Protein AF-A0A251XVD3-F1 (afdb_monomer)

pLDDT: mean 88.83, std 7.61, range [61.94, 95.88]

Radius of gyration: 12.85 Å; Cα contacts (8 Å, |Δi|>4): 63; chains: 1; bounding box: 32×22×26 Å

Nearest PDB structures (foldseek):
  5gch-assembly1_G  TM=6.397E-01  e=2.442E+00  Bos taurus
  2w7u-assembly1_A  TM=7.493E-01  e=4.208E+00  Staphylococcus aureus
  1p3e-assembly1_A  TM=7.624E-01  e=8.889E+00  Bacillus intermedius

Mean predicted aligned error: 4.65 Å

Secondary structure (DSSP, 8-state):
--TT-TT-EEESSS-TTSPEEEE--EE-TTSS-EE-----HHHHHHHHHHHT-

Structure (mmCIF, N/CA/C/O backbone):
data_AF-A0A251XVD3-F1
#
_entry.id   AF-A0A251XVD3-F1
#
loop_
_atom_site.group_PDB
_atom_site.id
_atom_site.type_symbol
_atom_site.label_atom_id
_atom_site.label_alt_id
_atom_site.label_comp_id
_atom_site.label_asym_id
_atom_site.label_entity_id
_atom_site.label_seq_id
_atom_site.pdbx_PDB_ins_code
_atom_site.Cartn_x
_atom_site.Cartn_y
_atom_site.Car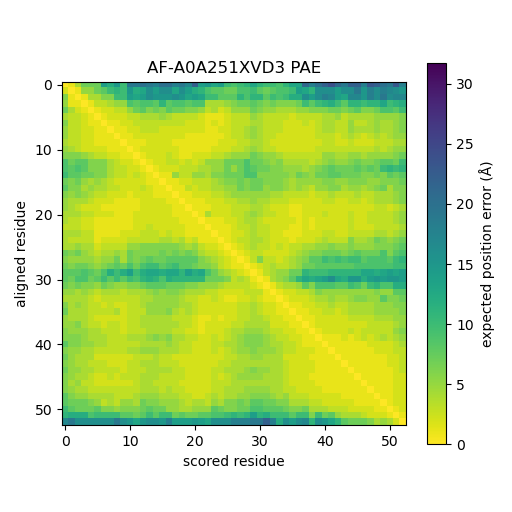tn_z
_atom_site.occupancy
_atom_site.B_iso_or_equiv
_atom_site.auth_seq_id
_atom_site.auth_comp_id
_atom_site.auth_asym_id
_atom_site.auth_atom_id
_atom_site.pdbx_PDB_model_num
ATOM 1 N N . MET A 1 1 ? 10.777 4.255 -11.365 1.00 61.94 1 MET A N 1
ATOM 2 C CA . MET A 1 1 ? 9.369 4.436 -11.785 1.00 61.94 1 MET A CA 1
ATOM 3 C C . MET A 1 1 ? 9.310 5.716 -12.592 1.00 61.94 1 MET A C 1
ATOM 5 O O . MET A 1 1 ? 10.199 6.533 -12.391 1.00 61.94 1 MET A O 1
ATOM 9 N N . ASN A 1 2 ? 8.350 5.887 -13.501 1.00 68.44 2 ASN A N 1
ATOM 10 C CA . ASN A 1 2 ? 8.147 7.216 -14.085 1.00 68.44 2 ASN A CA 1
ATOM 11 C C . ASN A 1 2 ? 7.574 8.125 -12.989 1.00 68.44 2 ASN A C 1
ATOM 13 O O . ASN A 1 2 ? 6.816 7.647 -12.137 1.00 68.44 2 ASN A O 1
ATOM 17 N N . GLU A 1 3 ? 7.964 9.396 -12.982 1.00 68.38 3 GLU A N 1
ATOM 18 C CA . GLU A 1 3 ? 7.374 10.387 -12.080 1.00 68.38 3 GLU A CA 1
ATOM 19 C C . GLU A 1 3 ? 5.844 10.414 -12.253 1.00 68.38 3 GLU A C 1
ATOM 21 O O . GLU A 1 3 ? 5.331 10.229 -13.356 1.00 68.38 3 GLU A O 1
ATOM 26 N N . GLY A 1 4 ? 5.114 10.572 -11.144 1.00 80.88 4 GLY A N 1
ATOM 27 C CA . GLY A 1 4 ? 3.644 10.607 -11.123 1.00 80.88 4 GLY A CA 1
ATOM 28 C C . GLY A 1 4 ? 2.938 9.269 -10.862 1.00 80.88 4 GLY A C 1
ATOM 29 O O . GLY A 1 4 ? 1.751 9.274 -10.564 1.00 80.88 4 GLY A O 1
ATOM 30 N N . ALA A 1 5 ? 3.639 8.128 -10.897 1.00 83.12 5 ALA A N 1
ATOM 31 C CA . ALA A 1 5 ? 3.035 6.824 -10.576 1.00 83.12 5 ALA A CA 1
ATOM 32 C C . ALA A 1 5 ? 2.946 6.523 -9.061 1.00 83.12 5 ALA A C 1
ATOM 34 O O . ALA A 1 5 ? 2.292 5.558 -8.656 1.00 83.12 5 ALA A O 1
ATOM 35 N N . SER A 1 6 ? 3.631 7.303 -8.217 1.00 89.50 6 SER A N 1
ATOM 36 C CA . SER A 1 6 ? 3.615 7.135 -6.757 1.00 89.50 6 SER A CA 1
ATOM 37 C C . SER A 1 6 ? 2.228 7.414 -6.191 1.00 89.50 6 SER A C 1
ATOM 39 O O . SER A 1 6 ? 1.586 8.386 -6.573 1.00 89.50 6 SER A O 1
ATOM 41 N N . GLY A 1 7 ? 1.777 6.575 -5.261 1.00 90.81 7 GLY A N 1
ATOM 42 C CA . GLY A 1 7 ? 0.440 6.668 -4.672 1.00 90.81 7 GLY A CA 1
ATOM 43 C C . GLY A 1 7 ? -0.664 5.994 -5.492 1.00 90.81 7 GLY A C 1
ATOM 44 O O . GLY A 1 7 ? -1.781 5.888 -5.000 1.00 90.81 7 GLY A O 1
ATOM 45 N N . GLY A 1 8 ? -0.368 5.487 -6.697 1.00 91.81 8 GLY A N 1
ATOM 46 C CA . GLY A 1 8 ? -1.341 4.731 -7.491 1.00 91.81 8 GLY A CA 1
ATOM 47 C C . GLY A 1 8 ? -1.820 3.455 -6.772 1.00 91.81 8 GLY A C 1
ATOM 48 O O . GLY A 1 8 ? -0.987 2.787 -6.143 1.00 91.81 8 GLY A O 1
ATOM 49 N N . PRO A 1 9 ? -3.120 3.108 -6.856 1.00 93.19 9 PRO A N 1
ATOM 50 C CA . PRO A 1 9 ? -3.722 2.031 -6.074 1.00 93.19 9 PRO A CA 1
ATOM 51 C C . PRO A 1 9 ? -3.355 0.640 -6.593 1.00 93.19 9 PRO A C 1
ATOM 53 O O . PRO A 1 9 ? -3.141 0.440 -7.788 1.00 93.19 9 PRO A O 1
ATOM 56 N N . TRP A 1 10 ? -3.271 -0.325 -5.676 1.00 93.12 10 TRP A N 1
ATOM 57 C CA . TRP A 1 10 ? -3.136 -1.750 -5.983 1.00 93.12 10 TRP A CA 1
ATOM 58 C C . TRP A 1 10 ? -4.380 -2.479 -5.479 1.00 93.12 10 TRP A C 1
ATOM 60 O O . TRP A 1 10 ? -4.657 -2.452 -4.276 1.00 93.12 10 TRP A O 1
ATOM 70 N N . PHE A 1 11 ? -5.105 -3.120 -6.392 1.00 95.12 11 PHE A N 1
ATOM 71 C CA . PHE A 1 11 ? -6.382 -3.782 -6.127 1.00 95.12 11 PHE A CA 1
ATOM 72 C C . PHE A 1 11 ? -6.234 -5.299 -6.068 1.00 95.12 11 PHE A C 1
ATOM 74 O O . PHE A 1 11 ? -5.383 -5.879 -6.741 1.00 95.12 11 PHE A O 1
ATOM 81 N N . ALA A 1 12 ? -7.041 -5.945 -5.228 1.00 91.44 12 ALA A N 1
ATOM 82 C CA . ALA A 1 12 ? -7.031 -7.393 -5.082 1.00 91.44 12 ALA A CA 1
ATOM 83 C C . ALA A 1 12 ? -7.617 -8.074 -6.333 1.00 91.44 12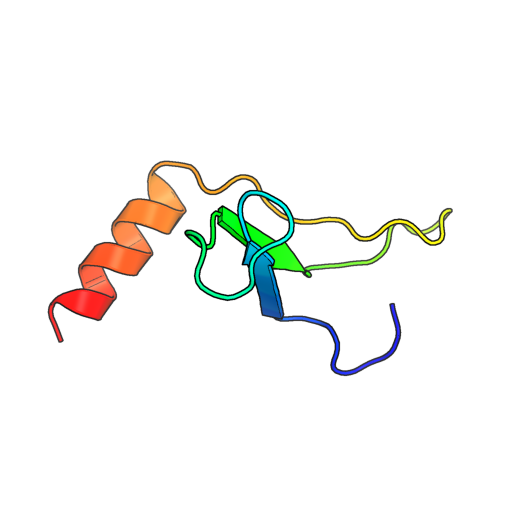 ALA A C 1
ATOM 85 O O . ALA A 1 12 ? -8.831 -8.139 -6.500 1.00 91.44 12 ALA A O 1
ATOM 86 N N . GLY A 1 13 ? -6.748 -8.625 -7.183 1.00 90.38 13 GLY A N 1
ATOM 87 C CA . GLY A 1 13 ? -7.136 -9.247 -8.452 1.00 90.38 13 GLY A CA 1
ATOM 88 C C . GLY A 1 13 ? -7.062 -8.268 -9.624 1.00 90.38 13 GLY A C 1
ATOM 89 O O . GLY A 1 13 ? -6.329 -7.284 -9.565 1.00 90.38 13 GLY A O 1
ATOM 90 N N . ASP A 1 14 ? -7.813 -8.554 -10.687 1.00 92.00 14 ASP A N 1
ATOM 91 C CA . ASP A 1 14 ? -7.746 -7.814 -11.959 1.00 92.00 14 ASP A CA 1
ATOM 92 C C . ASP A 1 14 ? -8.868 -6.766 -12.120 1.00 92.00 14 ASP A C 1
ATOM 94 O O . ASP A 1 14 ? -9.059 -6.217 -13.205 1.00 92.00 14 ASP A O 1
ATOM 98 N N . ASP A 1 15 ? -9.624 -6.493 -11.054 1.00 92.31 15 ASP A N 1
ATOM 99 C CA . ASP A 1 15 ? -10.767 -5.575 -11.049 1.00 92.31 15 ASP A CA 1
ATOM 100 C C . ASP A 1 15 ? -10.417 -4.264 -10.322 1.00 92.31 15 ASP A C 1
ATOM 102 O O . ASP A 1 15 ? -9.859 -4.279 -9.224 1.00 92.31 15 ASP A O 1
ATOM 106 N N . ALA A 1 16 ?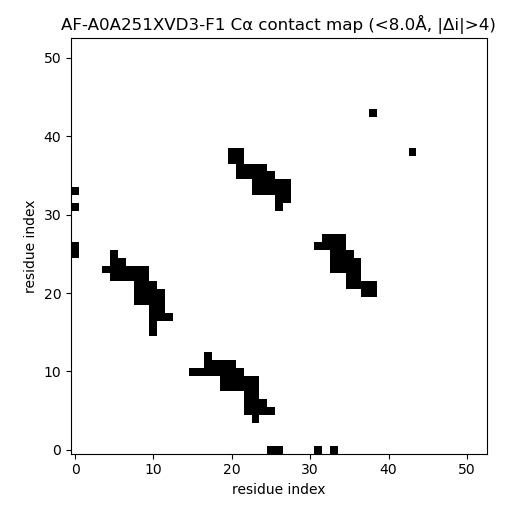 -10.741 -3.126 -10.940 1.00 89.62 16 ALA A N 1
ATOM 107 C CA . ALA A 1 16 ? -10.496 -1.797 -10.382 1.00 89.62 16 ALA A CA 1
ATOM 108 C C . ALA A 1 16 ? -11.483 -1.424 -9.263 1.00 89.62 16 ALA A C 1
ATOM 110 O O . ALA A 1 16 ? -11.174 -0.546 -8.460 1.00 89.62 16 ALA A O 1
ATOM 111 N N . ASP A 1 17 ? -12.632 -2.102 -9.190 1.00 93.25 17 ASP A N 1
ATOM 112 C CA . ASP A 1 17 ? -13.607 -1.944 -8.107 1.00 93.25 17 ASP A CA 1
ATOM 113 C C . ASP A 1 17 ? -13.319 -2.886 -6.921 1.00 93.25 17 ASP A C 1
ATOM 115 O O . ASP A 1 17 ? -13.976 -2.820 -5.877 1.00 93.25 17 ASP A O 1
ATOM 119 N N . ALA A 1 18 ? -12.324 -3.773 -7.049 1.00 94.38 18 ALA A N 1
ATOM 120 C CA . ALA A 1 18 ? -11.924 -4.661 -5.968 1.00 94.38 18 ALA A CA 1
ATOM 121 C C . ALA A 1 18 ? -11.260 -3.893 -4.808 1.00 94.38 18 ALA A C 1
ATOM 123 O O . ALA A 1 18 ? -10.738 -2.791 -4.988 1.00 94.38 18 ALA A O 1
ATOM 124 N N . PRO A 1 19 ? -11.211 -4.476 -3.595 1.00 93.19 19 PRO A N 1
ATOM 125 C CA . PRO A 1 19 ? -10.569 -3.833 -2.457 1.00 93.19 19 PRO A CA 1
ATOM 126 C C . PRO A 1 19 ? -9.113 -3.456 -2.743 1.00 93.19 19 PRO A C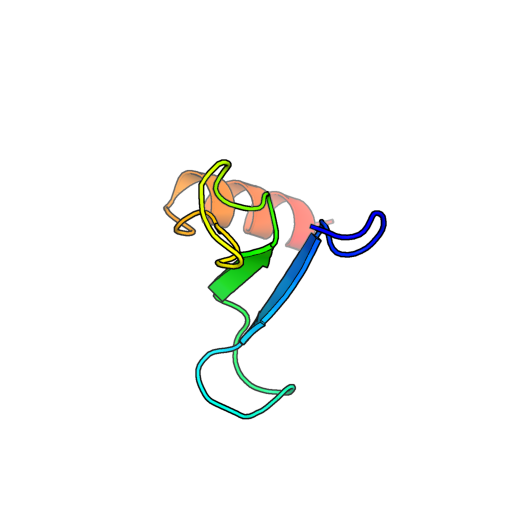 1
ATOM 128 O O . PRO A 1 19 ? -8.294 -4.295 -3.137 1.00 93.19 19 PRO A O 1
ATOM 131 N N . GLN A 1 20 ? -8.776 -2.194 -2.487 1.00 94.88 20 GLN A N 1
ATOM 132 C CA . GLN A 1 20 ? -7.394 -1.739 -2.507 1.00 94.88 20 GLN A CA 1
ATOM 133 C C . GLN A 1 20 ? -6.641 -2.302 -1.297 1.00 94.88 20 GLN A C 1
ATOM 135 O O . GLN A 1 20 ? -7.129 -2.240 -0.169 1.00 94.88 20 GLN A O 1
ATOM 140 N N . TYR A 1 21 ? -5.432 -2.817 -1.519 1.00 93.75 21 TYR A N 1
ATOM 141 C CA . TYR A 1 21 ? -4.600 -3.388 -0.453 1.00 93.75 21 TYR A CA 1
ATOM 142 C C . TYR A 1 21 ? -3.201 -2.772 -0.348 1.00 93.75 21 TYR A C 1
ATOM 144 O O . TYR A 1 21 ? -2.462 -3.086 0.587 1.00 93.75 21 TYR A O 1
ATOM 152 N N . SER A 1 22 ? -2.798 -1.942 -1.314 1.00 95.62 22 SER A N 1
ATOM 153 C CA . SER A 1 22 ? -1.521 -1.234 -1.268 1.00 95.62 22 SER A CA 1
ATOM 154 C C . SER A 1 22 ? -1.488 -0.026 -2.213 1.00 95.62 22 SER A C 1
ATOM 156 O O . SER A 1 22 ? -2.478 0.312 -2.868 1.00 95.62 22 SER A O 1
ATOM 158 N N . VAL A 1 23 ? -0.330 0.629 -2.278 1.00 94.50 23 VAL A N 1
ATOM 159 C CA . VAL A 1 23 ? -0.008 1.715 -3.209 1.00 94.50 23 VAL A CA 1
ATOM 160 C C . VAL A 1 23 ? 1.401 1.559 -3.764 1.00 94.50 23 VAL A C 1
ATOM 162 O O . VAL A 1 23 ? 2.306 1.073 -3.085 1.00 94.50 23 VAL A O 1
ATOM 165 N N . SER A 1 24 ? 1.621 2.050 -4.980 1.00 92.81 24 SER A N 1
ATOM 166 C CA . SER A 1 24 ? 2.967 2.175 -5.545 1.00 92.81 24 SER A CA 1
ATOM 167 C C . SER A 1 24 ? 3.799 3.169 -4.729 1.00 92.81 24 SER A C 1
ATOM 169 O O . SER A 1 24 ? 3.421 4.337 -4.628 1.00 92.81 24 SER A O 1
ATOM 171 N N . THR A 1 25 ? 4.946 2.749 -4.185 1.00 89.94 25 THR A N 1
ATOM 172 C CA . THR A 1 25 ? 5.838 3.650 -3.424 1.00 89.94 25 THR A CA 1
ATOM 173 C C . THR A 1 25 ? 7.151 3.925 -4.128 1.00 89.94 25 THR A C 1
ATOM 175 O O . THR A 1 25 ? 7.578 5.076 -4.182 1.00 89.94 25 THR A O 1
ATOM 178 N N . ASN A 1 26 ? 7.802 2.894 -4.666 1.00 87.44 26 ASN A N 1
ATOM 179 C CA . ASN A 1 26 ? 9.057 3.059 -5.390 1.00 87.44 26 ASN A CA 1
ATOM 180 C C . ASN A 1 26 ? 9.233 1.997 -6.487 1.00 87.44 26 ASN A C 1
ATOM 182 O O . ASN A 1 26 ? 8.482 1.028 -6.564 1.00 87.44 26 ASN A O 1
ATOM 186 N N . ARG A 1 27 ? 10.246 2.151 -7.341 1.00 86.06 27 ARG A N 1
ATOM 187 C CA . ARG A 1 27 ? 10.766 1.067 -8.188 1.00 86.06 27 ARG A CA 1
ATOM 188 C C . ARG A 1 27 ? 12.014 0.490 -7.526 1.00 86.06 27 ARG A C 1
ATOM 190 O O . ARG A 1 27 ? 12.818 1.239 -6.981 1.00 86.06 27 ARG A O 1
ATOM 197 N N . SER A 1 28 ? 12.183 -0.826 -7.601 1.00 82.44 28 SER A N 1
ATOM 198 C CA . SER A 1 28 ? 13.437 -1.460 -7.187 1.00 82.44 28 SER A CA 1
ATOM 199 C C . SER A 1 28 ? 14.606 -0.906 -8.026 1.00 82.44 28 SER A C 1
ATOM 201 O O . SER A 1 28 ? 14.457 -0.821 -9.245 1.00 82.44 28 SER A O 1
ATOM 203 N N . PRO A 1 29 ? 15.751 -0.528 -7.427 1.00 79.88 29 PRO A N 1
ATOM 204 C CA . PRO A 1 29 ? 16.868 0.076 -8.163 1.00 79.88 29 PRO A CA 1
ATOM 205 C C . PRO A 1 29 ? 17.365 -0.774 -9.341 1.00 79.88 29 PRO A C 1
ATOM 207 O O . PRO A 1 29 ? 17.722 -0.231 -10.383 1.00 79.88 29 PRO A O 1
ATOM 210 N N . ASP A 1 30 ? 17.291 -2.099 -9.201 1.00 86.25 30 ASP A N 1
ATOM 211 C CA . ASP A 1 30 ? 17.869 -3.065 -10.141 1.00 86.25 30 ASP A CA 1
ATOM 212 C C . ASP A 1 30 ? 16.816 -3.747 -11.033 1.00 86.25 30 ASP A C 1
ATOM 214 O O . ASP A 1 30 ? 17.093 -4.742 -11.703 1.00 86.25 30 ASP A O 1
ATOM 218 N N . SER A 1 31 ? 15.564 -3.273 -11.023 1.00 79.50 31 SER A N 1
ATOM 219 C CA . SER A 1 31 ? 14.464 -3.942 -11.721 1.00 79.50 31 SER A CA 1
ATOM 220 C C . SER A 1 31 ? 13.401 -2.971 -12.226 1.00 79.50 31 SER A C 1
ATOM 222 O O . SER A 1 31 ? 13.196 -1.885 -11.697 1.00 79.50 31 SER A O 1
ATOM 224 N N . THR A 1 32 ? 12.632 -3.389 -13.230 1.00 82.88 32 THR A N 1
ATOM 225 C CA . THR A 1 32 ? 11.406 -2.686 -13.637 1.00 82.88 32 THR A CA 1
ATOM 226 C C . THR A 1 32 ? 10.254 -2.881 -12.646 1.00 82.88 32 THR A C 1
ATOM 228 O O . THR A 1 32 ? 9.249 -2.176 -12.753 1.00 82.88 32 THR A O 1
ATOM 231 N N . ARG A 1 33 ? 10.407 -3.782 -11.663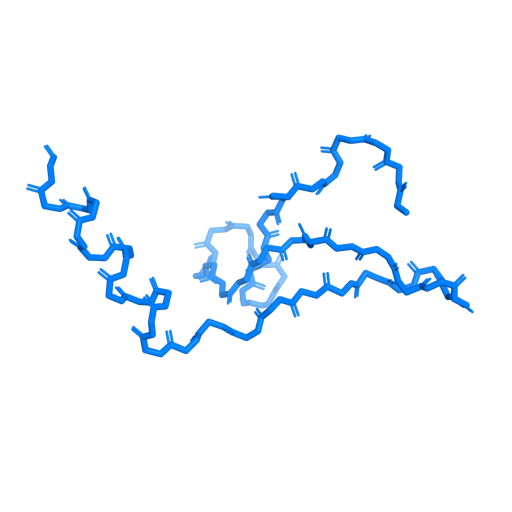 1.00 85.88 33 ARG A N 1
ATOM 232 C CA . ARG A 1 33 ? 9.406 -4.085 -10.635 1.00 85.88 33 ARG A CA 1
ATOM 233 C C . ARG A 1 33 ? 9.121 -2.883 -9.737 1.00 85.88 33 ARG A C 1
ATOM 235 O O . ARG A 1 33 ? 10.031 -2.232 -9.217 1.00 85.88 33 ARG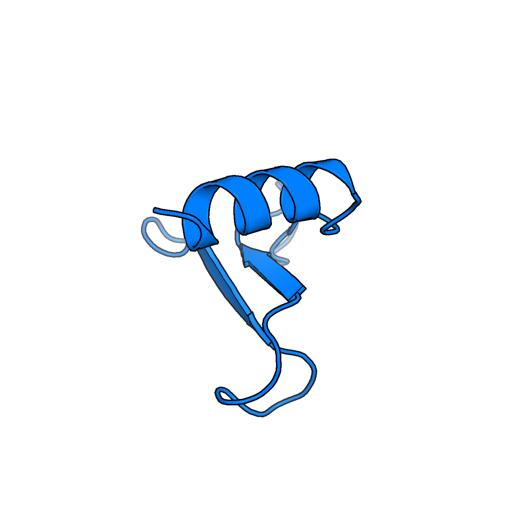 A O 1
ATOM 242 N N . LEU A 1 34 ? 7.833 -2.631 -9.533 1.00 88.50 34 LEU A N 1
ATOM 243 C CA . LEU A 1 34 ? 7.349 -1.700 -8.525 1.00 88.50 34 LEU A CA 1
ATOM 244 C C . LEU A 1 34 ? 7.348 -2.376 -7.154 1.00 88.50 34 LEU A C 1
ATOM 246 O O . LEU A 1 34 ? 7.133 -3.581 -7.035 1.00 88.50 34 LEU A O 1
ATOM 250 N N . VAL A 1 35 ? 7.609 -1.573 -6.135 1.00 89.12 35 VAL A N 1
ATOM 251 C CA . VAL A 1 35 ? 7.594 -1.953 -4.729 1.00 89.12 35 VAL A CA 1
ATOM 252 C C . VAL A 1 35 ? 6.443 -1.210 -4.069 1.00 89.12 35 VAL A C 1
ATOM 254 O O . VAL A 1 35 ? 6.161 -0.051 -4.392 1.00 89.12 35 VAL A O 1
ATOM 257 N N . SER A 1 36 ? 5.781 -1.898 -3.153 1.00 91.25 36 SER A N 1
ATOM 258 C CA . SER A 1 36 ? 4.628 -1.407 -2.419 1.00 91.25 36 SER A CA 1
ATOM 259 C C . SER A 1 36 ? 4.677 -1.932 -0.976 1.00 91.25 36 SER A C 1
ATOM 261 O O . SER A 1 36 ? 5.281 -2.979 -0.718 1.00 91.25 36 SER A O 1
ATOM 263 N N . PRO A 1 37 ? 4.139 -1.188 0.003 1.00 91.44 37 PRO A N 1
ATOM 264 C CA . PRO A 1 37 ? 4.149 -1.593 1.397 1.00 91.44 37 PRO A CA 1
ATOM 265 C C . PRO A 1 37 ? 3.024 -2.588 1.677 1.00 91.44 37 PRO A C 1
ATOM 267 O O . PRO A 1 37 ? 1.908 -2.448 1.177 1.00 91.44 37 PRO A O 1
ATOM 270 N N . THR A 1 38 ? 3.265 -3.535 2.577 1.00 91.88 38 THR A N 1
ATOM 271 C CA . THR A 1 38 ? 2.165 -4.295 3.174 1.00 91.88 38 THR A CA 1
ATOM 272 C C . THR A 1 38 ? 1.385 -3.391 4.126 1.00 91.88 38 THR A C 1
ATOM 274 O O . THR A 1 38 ? 1.962 -2.782 5.030 1.00 91.88 38 THR A O 1
ATOM 277 N N . TRP A 1 39 ? 0.066 -3.313 3.955 1.00 93.50 39 TRP A N 1
ATOM 278 C CA . TRP A 1 39 ? -0.809 -2.561 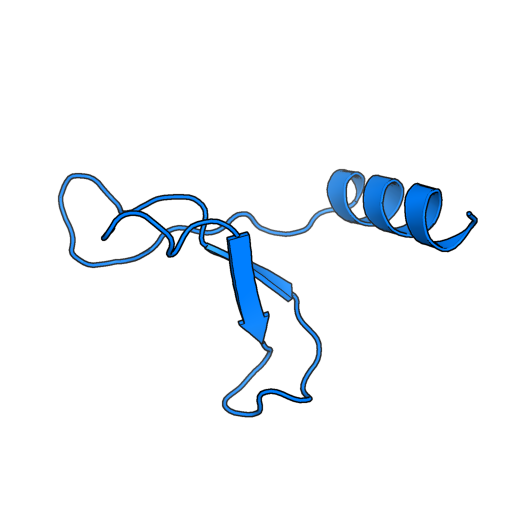4.851 1.00 93.50 39 TRP A CA 1
ATOM 279 C C . TRP A 1 39 ? -1.105 -3.340 6.131 1.00 93.50 39 TRP A C 1
ATOM 281 O O . TRP A 1 39 ? -2.054 -4.112 6.222 1.00 93.50 39 TRP A O 1
ATOM 291 N N . GLY A 1 40 ? -0.244 -3.142 7.127 1.00 92.00 40 GLY A N 1
ATOM 292 C CA . GLY A 1 40 ? -0.426 -3.675 8.475 1.00 92.00 40 GLY A CA 1
ATOM 293 C C . GLY A 1 40 ? -1.278 -2.779 9.390 1.00 92.00 40 GLY A C 1
ATOM 294 O O . GLY A 1 40 ? -1.812 -1.753 8.955 1.00 92.00 40 GLY A O 1
ATOM 295 N N . PRO A 1 41 ? -1.344 -3.108 10.695 1.00 95.88 41 PRO A N 1
ATOM 296 C CA . PRO A 1 41 ? -2.213 -2.430 11.662 1.00 95.88 41 PRO A CA 1
ATOM 297 C C . PRO A 1 41 ? -2.022 -0.911 11.751 1.00 95.88 41 PRO A C 1
ATOM 299 O O . PRO A 1 41 ? -2.987 -0.187 11.967 1.00 95.88 41 PRO A O 1
ATOM 302 N N . ALA A 1 42 ? -0.798 -0.408 11.556 1.00 94.50 42 ALA A N 1
ATOM 303 C CA . ALA A 1 42 ? -0.514 1.027 11.607 1.00 94.50 42 ALA A CA 1
ATOM 304 C C . ALA A 1 42 ? -1.197 1.805 10.469 1.00 94.50 42 ALA A C 1
ATOM 306 O O . ALA A 1 42 ? -1.803 2.847 10.710 1.00 94.50 42 ALA A O 1
ATOM 307 N N . ILE A 1 43 ? -1.144 1.280 9.240 1.00 94.38 43 ILE A N 1
ATOM 308 C CA . ILE A 1 43 ? -1.797 1.905 8.080 1.00 94.38 43 ILE A CA 1
ATOM 309 C C . ILE A 1 43 ? -3.317 1.784 8.215 1.00 94.38 43 ILE A C 1
ATOM 311 O O . ILE A 1 43 ? -4.032 2.744 7.947 1.00 94.38 43 ILE A O 1
ATOM 315 N N . GLN A 1 44 ? -3.813 0.655 8.729 1.00 92.94 44 GLN A N 1
ATO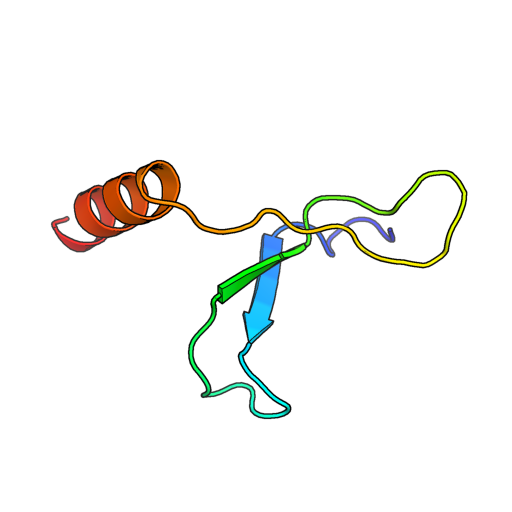M 316 C CA . GLN A 1 44 ? -5.236 0.487 9.020 1.00 92.94 44 GLN A CA 1
ATOM 317 C C . GLN A 1 44 ? -5.740 1.476 10.087 1.00 92.94 44 GLN A C 1
ATOM 319 O O . GLN A 1 44 ? -6.835 2.019 9.954 1.00 92.94 44 GLN A O 1
ATOM 324 N N . ALA A 1 45 ? -4.956 1.728 11.139 1.00 94.38 45 ALA A N 1
ATOM 325 C CA . ALA A 1 45 ? -5.297 2.712 12.163 1.00 94.38 45 ALA A CA 1
ATOM 326 C C . ALA A 1 45 ? -5.321 4.137 11.591 1.00 94.38 45 ALA A C 1
ATOM 328 O O . ALA A 1 45 ? -6.261 4.881 11.863 1.00 94.38 45 ALA A O 1
ATOM 329 N N . ALA A 1 46 ? -4.334 4.494 10.763 1.00 94.06 46 ALA A N 1
ATOM 330 C CA . ALA A 1 46 ? -4.298 5.785 10.078 1.00 94.06 46 ALA A CA 1
ATOM 331 C C . ALA A 1 46 ? -5.503 5.974 9.143 1.00 94.06 46 ALA A C 1
ATOM 333 O O . ALA A 1 46 ? -6.134 7.026 9.167 1.00 94.06 46 ALA A O 1
ATOM 334 N N . TYR A 1 47 ? -5.865 4.938 8.382 1.00 93.50 47 TYR A N 1
ATOM 335 C CA . TYR A 1 47 ? -7.046 4.942 7.521 1.00 93.50 47 TYR A CA 1
ATOM 336 C C . TYR A 1 47 ? -8.334 5.208 8.313 1.00 93.50 47 TYR A C 1
ATOM 338 O O . TYR A 1 47 ?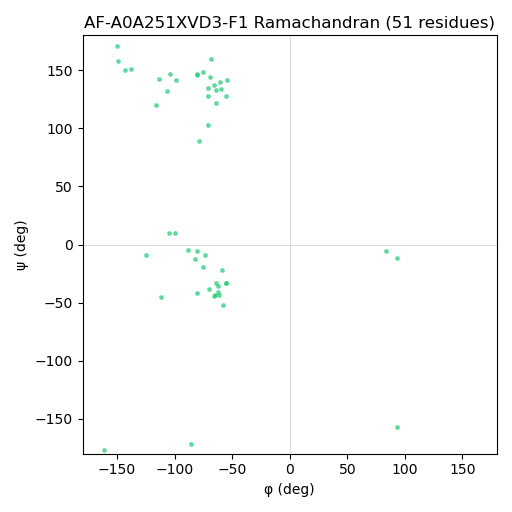 -9.062 6.149 8.011 1.00 93.50 47 TYR A O 1
ATOM 346 N N . ARG A 1 48 ? -8.569 4.450 9.393 1.00 94.81 48 ARG A N 1
ATOM 347 C CA . ARG A 1 48 ? -9.756 4.619 10.253 1.00 94.81 48 ARG A CA 1
ATOM 348 C C . ARG A 1 48 ? -9.821 5.985 10.925 1.00 94.81 48 ARG A C 1
ATOM 350 O O . ARG A 1 48 ? -10.907 6.513 11.128 1.00 94.81 48 ARG A O 1
ATOM 357 N N . ALA A 1 49 ? -8.669 6.536 11.303 1.00 94.50 49 ALA A N 1
ATOM 358 C CA . ALA A 1 49 ? -8.611 7.869 11.882 1.00 94.50 49 ALA A CA 1
ATOM 359 C C . ALA A 1 49 ? -9.069 8.937 10.882 1.00 94.50 49 ALA A C 1
ATOM 361 O O . ALA A 1 49 ? -9.663 9.913 11.314 1.00 94.50 49 ALA A O 1
ATOM 362 N N . ILE A 1 50 ? -8.815 8.746 9.582 1.00 94.00 50 ILE A N 1
ATOM 363 C CA . ILE A 1 50 ? -9.226 9.668 8.516 1.00 94.00 50 ILE A CA 1
ATOM 364 C C . ILE A 1 50 ? -10.695 9.460 8.131 1.00 94.00 50 ILE A C 1
ATOM 366 O O . ILE A 1 50 ? -11.397 10.447 7.980 1.00 94.00 50 ILE A O 1
ATOM 370 N N . GLU A 1 51 ? -11.185 8.219 8.026 1.00 90.75 51 GLU A N 1
ATOM 371 C CA . GLU A 1 51 ? -12.606 7.942 7.720 1.00 90.75 51 GLU A CA 1
ATOM 372 C C . GLU A 1 51 ? -13.594 8.531 8.740 1.00 90.75 51 GLU A C 1
ATOM 374 O O . GLU A 1 51 ? -14.774 8.689 8.441 1.00 90.75 51 GLU A O 1
ATOM 379 N N . ALA A 1 52 ? -13.134 8.806 9.962 1.00 83.38 52 ALA A N 1
ATOM 380 C CA . ALA A 1 52 ? -13.951 9.391 11.017 1.00 83.38 52 ALA A CA 1
ATOM 381 C C . ALA A 1 52 ? -14.125 10.923 10.905 1.00 83.38 52 ALA A C 1
ATOM 383 O O . ALA A 1 52 ? -14.867 11.487 11.713 1.00 83.38 52 ALA A O 1
ATOM 384 N N . TYR A 1 53 ? -13.438 11.580 9.961 1.00 68.62 53 TYR A N 1
ATOM 385 C CA . TYR A 1 53 ? -13.576 13.009 9.645 1.00 68.62 53 TYR A CA 1
ATOM 386 C C . TYR A 1 53 ? -14.489 13.226 8.438 1.00 68.62 53 TYR A C 1
ATOM 388 O O . TYR A 1 53 ? -15.245 14.223 8.476 1.00 68.62 53 TYR A O 1
#

Solvent-accessible surface area (backbone atoms only — not comparable to full-atom values): 3356 Å² total; per-residue (Å²): 106,68,89,84,52,60,67,41,79,35,41,63,71,95,42,89,89,35,62,71,60,40,34,36,69,48,40,45,96,92,48,94,50,73,39,60,60,82,70,46,71,69,55,53,50,54,50,55,62,54,76,75,109

Foldseek 3Di:
DPPPQWQQFDADPDDPPHDTQWTFHAADPVDPDTDTDGDDPVNVVVVVVVVVD

Sequence (53 aa):
MNEGASGGPWFAGDDADAPQYSVSTNRSPDSTRLVSPTWGPAIQAAYRAIEAY

Organism: NCBI:txid28447